Protein AF-A0A2Z6AJ77-F1 (afdb_monomer_lite)

Sequence (56 aa):
MSKVPAVTLGFWLIKILATTLGETGGDTVSMTMNLGYLVGTAIFLTVLVALVWWRA

Foldseek 3Di:
DDPDDDPDPVVVVVVVCCVVCVVVVLCCQAPVVVCHNVSSVVVVVVVVVVVVVVVD

Structure (mmCIF, N/CA/C/O backbone):
data_AF-A0A2Z6AJ77-F1
#
_entry.id   AF-A0A2Z6AJ77-F1
#
loop_
_atom_site.group_PDB
_atom_site.id
_atom_site.type_symbol
_atom_site.label_atom_id
_atom_site.label_alt_id
_atom_site.label_comp_id
_atom_site.label_asym_id
_atom_site.label_entity_id
_atom_site.label_seq_id
_atom_site.pdbx_PDB_ins_code
_atom_site.Cartn_x
_atom_site.Cartn_y
_atom_site.Cartn_z
_atom_site.occupancy
_atom_site.B_iso_or_equiv
_atom_site.auth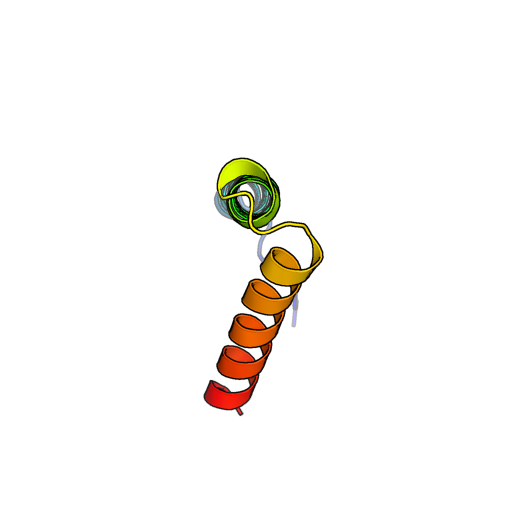_seq_id
_atom_site.auth_comp_id
_atom_site.auth_asym_id
_atom_site.auth_atom_id
_atom_site.pdbx_PDB_model_num
ATOM 1 N N . MET A 1 1 ? -27.128 -7.930 11.266 1.00 46.34 1 MET A N 1
ATOM 2 C CA . MET A 1 1 ? -25.734 -8.215 11.669 1.00 46.34 1 MET A CA 1
ATOM 3 C C . MET A 1 1 ? -24.838 -7.183 11.002 1.00 46.34 1 MET A C 1
ATOM 5 O O . MET A 1 1 ? -24.804 -7.148 9.776 1.00 46.34 1 MET A O 1
ATOM 9 N N . SER A 1 2 ? -24.221 -6.281 11.764 1.00 54.50 2 SER A N 1
ATOM 10 C CA . SER A 1 2 ? -23.446 -5.165 11.209 1.00 54.50 2 SER A CA 1
ATOM 11 C C . SER A 1 2 ? -22.267 -5.687 10.388 1.00 54.50 2 SER A C 1
ATOM 13 O O . SER A 1 2 ? -21.378 -6.341 10.916 1.00 54.50 2 SER A O 1
ATOM 15 N N . LYS A 1 3 ? -22.275 -5.404 9.082 1.00 71.19 3 LYS A N 1
ATOM 16 C CA . LYS A 1 3 ? -21.224 -5.773 8.114 1.00 71.19 3 LYS A CA 1
ATOM 17 C C . LYS A 1 3 ? -20.050 -4.785 8.119 1.00 71.19 3 LYS A C 1
ATOM 19 O O . LYS A 1 3 ? -19.221 -4.790 7.217 1.00 71.19 3 LYS A O 1
ATOM 24 N N . VAL A 1 4 ? -20.033 -3.907 9.119 1.00 72.94 4 VAL A N 1
ATOM 25 C CA . VAL A 1 4 ? -19.140 -2.759 9.229 1.00 72.94 4 VAL A CA 1
ATOM 26 C C . VAL A 1 4 ? -18.177 -3.022 10.384 1.00 72.94 4 VAL A C 1
ATOM 28 O O . VAL A 1 4 ? -18.641 -3.412 11.460 1.00 72.94 4 VAL A O 1
ATOM 31 N N . PRO A 1 5 ? -16.861 -2.829 10.190 1.00 74.50 5 PRO A N 1
ATOM 32 C CA . PRO A 1 5 ? -15.892 -2.952 11.269 1.00 74.50 5 PRO A CA 1
ATOM 33 C C . PRO A 1 5 ? -16.224 -1.990 12.413 1.00 74.50 5 PRO A C 1
ATOM 35 O O . PRO A 1 5 ? -16.699 -0.877 12.179 1.00 74.50 5 PRO A O 1
ATOM 38 N N . ALA A 1 6 ? -15.929 -2.391 13.650 1.00 84.38 6 ALA A N 1
ATOM 39 C CA . ALA A 1 6 ? -15.989 -1.476 14.783 1.00 84.38 6 ALA A CA 1
ATOM 40 C C . ALA A 1 6 ? -14.998 -0.319 14.558 1.00 84.38 6 ALA A C 1
ATOM 42 O O . ALA A 1 6 ? -13.807 -0.554 14.338 1.00 84.38 6 ALA A O 1
ATOM 43 N N . VAL A 1 7 ? -15.490 0.924 14.613 1.00 88.88 7 VAL A N 1
ATOM 44 C CA . VAL A 1 7 ? -14.711 2.154 14.379 1.00 88.88 7 VAL A CA 1
ATOM 45 C C . VAL A 1 7 ? -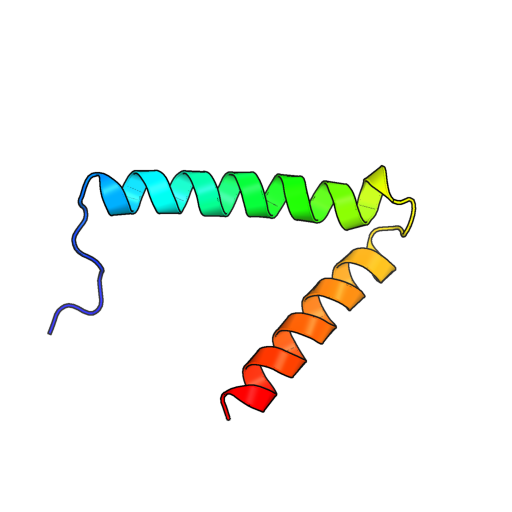13.836 2.453 15.601 1.00 88.88 7 VAL A C 1
ATOM 47 O O . VAL A 1 7 ? -14.092 3.363 16.383 1.00 88.88 7 VAL A O 1
ATOM 50 N N . THR A 1 8 ? -12.822 1.621 15.806 1.00 92.25 8 THR A N 1
ATOM 51 C CA . THR A 1 8 ? -11.835 1.752 16.883 1.00 92.25 8 THR A CA 1
ATOM 52 C C . THR A 1 8 ? -10.618 2.552 16.411 1.00 92.25 8 THR A C 1
ATOM 54 O O . THR A 1 8 ? -10.467 2.846 15.224 1.00 92.25 8 THR A O 1
ATOM 57 N N . LEU A 1 9 ? -9.699 2.883 17.321 1.00 92.12 9 LEU A N 1
ATOM 58 C CA . LEU A 1 9 ? -8.425 3.515 16.948 1.00 92.12 9 LEU A CA 1
ATO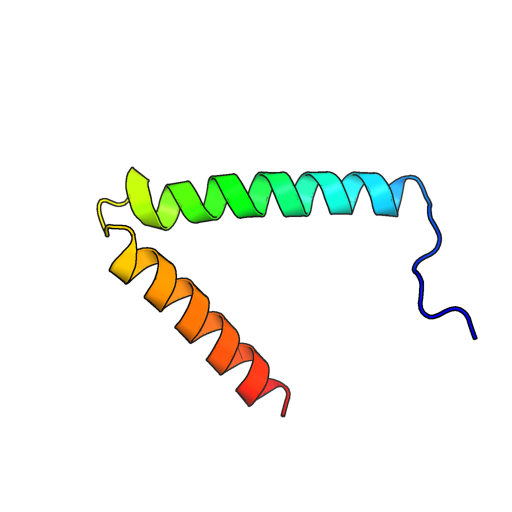M 59 C C . LEU A 1 9 ? -7.616 2.658 15.961 1.00 92.12 9 LEU A C 1
ATOM 61 O O . LEU A 1 9 ? -7.027 3.189 15.021 1.00 92.12 9 LEU A O 1
ATOM 65 N N . GLY A 1 10 ? -7.646 1.331 16.123 1.00 92.00 10 GLY A N 1
ATOM 66 C CA . GLY A 1 10 ? -6.982 0.402 15.207 1.00 92.00 10 GLY A CA 1
ATOM 67 C C . GLY A 1 10 ? -7.542 0.468 13.785 1.00 92.00 10 GLY A C 1
ATOM 68 O O . GLY A 1 10 ? -6.771 0.441 12.829 1.00 92.00 10 GLY A O 1
ATOM 69 N N . PHE A 1 11 ? -8.862 0.637 13.631 1.00 91.00 11 PHE A N 1
ATOM 70 C CA . PHE A 1 11 ? -9.490 0.829 12.320 1.00 91.00 11 PHE A CA 1
ATOM 71 C C . PHE A 1 11 ? -8.910 2.048 11.595 1.00 91.00 11 PHE A C 1
ATOM 73 O O . PHE A 1 11 ? -8.524 1.943 10.433 1.00 91.00 11 PHE A O 1
ATOM 80 N N . TRP A 1 12 ? -8.805 3.186 12.283 1.00 93.88 12 TRP A N 1
ATOM 81 C CA . TRP A 1 12 ? -8.280 4.413 11.683 1.00 93.88 12 TRP A CA 1
ATOM 82 C C . TRP A 1 12 ? -6.794 4.316 11.348 1.00 93.88 12 TRP A C 1
ATOM 84 O O . TRP A 1 12 ? -6.401 4.723 10.256 1.00 93.88 12 TRP A O 1
ATOM 94 N N . LEU A 1 13 ? -5.988 3.724 12.233 1.00 95.06 13 LEU A N 1
ATOM 95 C CA . LEU A 1 13 ? -4.560 3.530 11.989 1.00 95.06 13 LEU A CA 1
ATOM 96 C C . LEU A 1 13 ? -4.322 2.666 10.745 1.00 95.06 13 LEU A C 1
ATOM 98 O O . LEU A 1 13 ? -3.601 3.075 9.838 1.00 95.06 13 LEU A O 1
ATOM 102 N N . ILE A 1 14 ? -4.974 1.502 10.670 1.00 93.94 14 ILE A N 1
ATOM 103 C CA . ILE A 1 14 ? -4.845 0.590 9.527 1.00 93.94 14 ILE A CA 1
ATOM 104 C C . ILE A 1 14 ? -5.341 1.261 8.249 1.00 93.94 14 ILE A C 1
ATOM 106 O O . ILE A 1 14 ? -4.701 1.125 7.213 1.00 93.94 14 ILE A O 1
ATOM 110 N N . LYS A 1 15 ? -6.450 2.005 8.307 1.00 92.00 15 LYS A N 1
ATOM 111 C CA . LYS A 1 15 ? -7.007 2.694 7.139 1.00 92.00 15 LYS A CA 1
ATOM 112 C C . LYS A 1 15 ? -6.018 3.697 6.552 1.00 92.00 15 LYS A C 1
ATOM 114 O O . LYS A 1 15 ? -5.789 3.669 5.349 1.00 92.00 15 LYS A O 1
ATOM 119 N N . ILE A 1 16 ? -5.421 4.536 7.399 1.00 95.00 16 ILE A N 1
ATOM 120 C CA . ILE A 1 16 ? -4.436 5.538 6.974 1.00 95.00 16 ILE A CA 1
ATOM 121 C C . ILE A 1 16 ? -3.183 4.851 6.426 1.00 95.00 16 ILE A C 1
ATOM 123 O O . ILE A 1 16 ? -2.716 5.205 5.348 1.00 95.00 16 ILE A O 1
ATOM 127 N N . LEU A 1 17 ? -2.662 3.836 7.124 1.00 95.12 17 LEU A N 1
ATOM 128 C CA . LEU A 1 17 ? -1.496 3.083 6.657 1.00 95.12 17 LEU A CA 1
ATOM 129 C C . LEU A 1 17 ? -1.764 2.406 5.312 1.00 95.12 17 LEU A C 1
ATOM 131 O O . LEU A 1 17 ? -0.928 2.491 4.421 1.00 95.12 17 LEU A O 1
ATOM 135 N N . ALA A 1 18 ? -2.930 1.784 5.140 1.00 94.19 18 ALA A N 1
ATOM 136 C CA . ALA A 1 18 ? -3.307 1.115 3.902 1.00 94.19 18 ALA A CA 1
ATOM 137 C C . ALA A 1 18 ? -3.413 2.095 2.725 1.00 94.19 18 ALA A C 1
ATOM 139 O O . ALA A 1 18 ? -2.950 1.770 1.636 1.00 94.19 18 ALA A O 1
ATOM 140 N N . THR A 1 19 ? -3.967 3.297 2.930 1.00 93.81 19 THR A N 1
ATOM 141 C CA . THR A 1 19 ? -4.046 4.310 1.865 1.00 93.81 19 THR A CA 1
ATOM 142 C C . THR A 1 19 ? -2.684 4.916 1.550 1.00 93.81 19 THR A C 1
ATOM 144 O O . THR A 1 19 ? -2.319 5.007 0.385 1.00 93.81 19 THR A O 1
ATOM 147 N N . THR A 1 20 ? -1.889 5.271 2.563 1.00 94.38 20 THR A N 1
ATOM 148 C CA . THR A 1 20 ? -0.565 5.872 2.341 1.00 94.38 20 THR A CA 1
ATOM 149 C C . THR A 1 20 ? 0.398 4.878 1.695 1.00 94.38 20 THR A C 1
ATOM 151 O O . THR A 1 20 ? 1.111 5.232 0.756 1.00 94.38 20 THR A O 1
ATOM 154 N N . LEU A 1 21 ? 0.406 3.628 2.172 1.00 93.69 21 LEU A N 1
ATOM 155 C CA . LEU A 1 21 ? 1.219 2.554 1.603 1.00 93.69 21 LEU A CA 1
ATOM 156 C C . LEU A 1 21 ? 0.755 2.196 0.188 1.00 93.69 21 LEU A C 1
ATOM 158 O O . LEU A 1 21 ? 1.596 1.924 -0.661 1.00 93.69 21 LEU A O 1
ATOM 162 N N . GLY A 1 22 ? -0.557 2.199 -0.063 1.00 91.75 22 GLY A N 1
ATOM 163 C CA . GLY A 1 22 ? -1.133 1.903 -1.373 1.00 91.75 22 GLY A CA 1
ATOM 164 C C . GLY A 1 22 ? -0.690 2.900 -2.442 1.00 91.75 22 GLY A C 1
ATOM 165 O O . GLY A 1 22 ? -0.117 2.486 -3.447 1.00 91.75 22 GLY A O 1
ATOM 166 N N . GLU A 1 23 ? -0.879 4.197 -2.190 1.00 91.00 23 GLU A N 1
ATOM 167 C CA . GLU A 1 23 ? -0.495 5.257 -3.134 1.00 91.00 23 GLU A CA 1
ATOM 168 C C . GLU A 1 23 ? 1.030 5.287 -3.330 1.00 91.00 23 GLU A C 1
ATOM 170 O O . GLU A 1 23 ? 1.527 5.116 -4.441 1.00 91.00 23 GLU A O 1
ATOM 175 N N . THR A 1 24 ? 1.796 5.360 -2.233 1.00 92.12 24 THR A N 1
ATOM 176 C CA . THR A 1 24 ? 3.270 5.445 -2.299 1.00 92.12 24 THR A CA 1
ATOM 177 C C . THR A 1 24 ? 3.894 4.183 -2.903 1.00 92.12 24 THR A C 1
ATOM 179 O O . THR A 1 24 ? 4.859 4.254 -3.667 1.00 92.12 24 THR A O 1
ATOM 182 N N . GLY A 1 25 ? 3.365 3.005 -2.566 1.00 87.75 25 GLY A N 1
ATOM 183 C CA . GLY A 1 25 ? 3.828 1.731 -3.110 1.00 87.75 25 GLY A CA 1
ATOM 184 C C . GLY A 1 25 ? 3.514 1.596 -4.600 1.00 87.75 25 GLY A C 1
ATOM 185 O O . GLY A 1 25 ? 4.374 1.162 -5.368 1.00 87.75 25 GLY A O 1
ATOM 186 N N . GLY A 1 26 ? 2.320 2.024 -5.020 1.00 87.00 26 GLY A N 1
ATOM 187 C CA . GLY A 1 26 ? 1.922 2.077 -6.426 1.00 87.00 26 GLY A CA 1
ATOM 188 C C . GLY A 1 26 ? 2.804 3.011 -7.257 1.00 87.00 26 GLY A C 1
ATOM 189 O O . GLY A 1 26 ? 3.282 2.617 -8.329 1.00 87.00 26 GLY A O 1
ATOM 190 N N . ASP A 1 27 ? 3.091 4.203 -6.730 1.00 8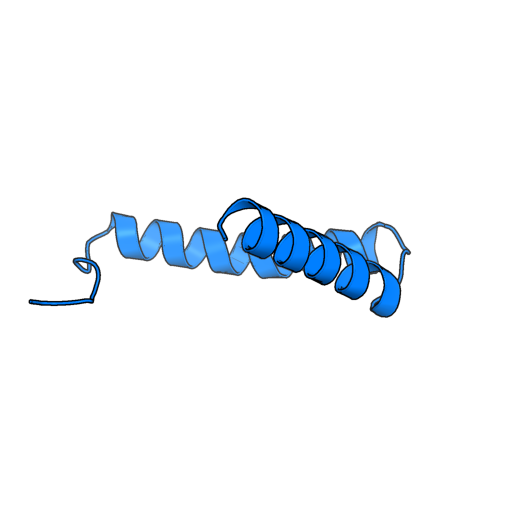7.88 27 ASP A N 1
ATOM 191 C CA . ASP A 1 27 ? 3.982 5.186 -7.354 1.00 87.88 27 ASP A CA 1
ATOM 192 C C . ASP A 1 27 ? 5.430 4.690 -7.419 1.00 87.88 27 ASP A C 1
ATOM 194 O O . ASP A 1 27 ? 6.111 4.882 -8.427 1.00 87.88 27 ASP A O 1
ATOM 198 N N . THR A 1 28 ? 5.898 3.971 -6.398 1.00 87.06 28 THR A N 1
ATOM 199 C CA . THR A 1 28 ? 7.251 3.393 -6.402 1.00 87.06 28 THR A CA 1
ATOM 200 C C . THR A 1 28 ? 7.409 2.372 -7.532 1.00 87.06 28 THR A C 1
ATOM 202 O O . THR A 1 28 ? 8.372 2.428 -8.300 1.00 87.06 28 THR A O 1
ATOM 205 N N . VAL A 1 29 ? 6.446 1.460 -7.687 1.00 85.31 29 VAL A N 1
ATOM 206 C CA . VAL A 1 29 ? 6.489 0.439 -8.746 1.00 85.31 29 VAL A CA 1
ATOM 207 C C . VAL A 1 29 ? 6.327 1.072 -10.132 1.00 85.31 29 VAL A C 1
ATOM 209 O O . VAL A 1 29 ? 7.032 0.700 -11.067 1.00 85.31 29 VAL A O 1
ATOM 212 N N . SER A 1 30 ? 5.437 2.052 -10.282 1.00 84.00 30 SER A N 1
ATOM 213 C CA . SER A 1 30 ? 5.113 2.618 -11.600 1.00 84.00 30 SER A CA 1
ATOM 214 C C . SER A 1 30 ? 6.104 3.690 -12.061 1.00 84.00 30 SER A C 1
ATOM 216 O O . SER A 1 30 ? 6.431 3.759 -13.248 1.00 84.00 30 SER A O 1
ATOM 218 N N . MET A 1 31 ? 6.589 4.528 -11.140 1.00 80.25 31 MET A N 1
ATOM 219 C CA . MET A 1 31 ? 7.418 5.699 -11.442 1.00 80.25 31 MET A CA 1
ATOM 220 C C . MET A 1 31 ? 8.880 5.506 -11.023 1.00 80.25 31 MET A C 1
ATOM 222 O O . MET A 1 31 ? 9.774 5.728 -11.840 1.00 80.25 31 MET A O 1
ATOM 226 N N . THR A 1 32 ? 9.153 5.055 -9.793 1.00 79.62 32 THR A N 1
ATOM 227 C CA . THR A 1 32 ? 10.536 4.938 -9.278 1.00 79.62 32 THR A CA 1
ATOM 228 C C . THR A 1 32 ? 11.322 3.814 -9.947 1.00 79.62 32 THR A C 1
ATOM 230 O O . THR A 1 32 ? 12.511 3.974 -10.211 1.00 79.62 32 THR A O 1
ATOM 233 N N . MET A 1 33 ? 10.672 2.701 -10.291 1.00 83.62 33 MET A N 1
ATOM 234 C CA . MET A 1 33 ? 11.316 1.599 -11.021 1.00 83.62 33 MET A CA 1
ATOM 235 C C . MET A 1 33 ? 11.403 1.839 -12.543 1.00 83.62 33 MET A C 1
ATOM 237 O O . MET A 1 33 ? 11.848 0.956 -13.268 1.00 83.62 33 MET A O 1
ATOM 241 N N . ASN A 1 34 ? 10.975 3.012 -13.039 1.00 79.00 34 ASN A N 1
ATOM 242 C CA . ASN A 1 34 ? 10.919 3.376 -14.467 1.00 79.00 34 ASN A CA 1
ATOM 243 C C . ASN A 1 34 ? 10.151 2.372 -15.355 1.00 79.00 34 ASN A C 1
ATOM 245 O O . ASN A 1 34 ? 10.321 2.338 -16.568 1.00 79.00 34 ASN A O 1
ATOM 249 N N . LEU A 1 35 ? 9.281 1.554 -14.757 1.00 80.12 35 LEU A N 1
ATOM 250 C CA . LEU A 1 35 ? 8.488 0.547 -15.465 1.00 80.12 35 LEU A CA 1
ATOM 251 C C . LEU A 1 35 ? 7.363 1.189 -16.293 1.00 80.12 35 LEU A C 1
ATOM 253 O O . LEU A 1 35 ? 6.881 0.607 -17.264 1.00 80.12 35 LEU A O 1
ATOM 257 N N . GLY A 1 36 ? 6.958 2.407 -15.928 1.00 81.81 36 GLY A N 1
ATOM 258 C CA . GLY A 1 36 ? 5.845 3.112 -16.542 1.00 81.81 36 GLY A CA 1
ATOM 259 C C . GLY A 1 36 ? 4.494 2.640 -16.004 1.00 81.81 36 GLY A C 1
ATOM 260 O O . GLY A 1 36 ? 4.346 1.554 -15.440 1.00 81.81 36 GLY A O 1
ATOM 261 N N . TYR A 1 37 ? 3.473 3.476 -16.200 1.00 85.69 37 TYR A N 1
ATOM 262 C CA . TYR A 1 37 ? 2.143 3.273 -15.614 1.00 85.69 37 TYR A CA 1
ATOM 263 C C . TYR A 1 37 ? 1.455 1.991 -16.104 1.00 85.69 37 TYR A C 1
ATOM 265 O O . TYR A 1 37 ? 0.760 1.320 -15.342 1.00 85.69 37 TYR A O 1
ATOM 273 N N . LEU A 1 38 ? 1.680 1.623 -17.371 1.00 86.38 38 LEU A N 1
ATOM 274 C CA . LEU A 1 38 ? 1.087 0.432 -17.979 1.00 86.38 38 LEU A CA 1
ATOM 275 C C . LEU A 1 38 ? 1.618 -0.854 -17.335 1.00 86.38 38 LEU A C 1
ATOM 277 O O . LEU A 1 38 ? 0.835 -1.728 -16.973 1.00 86.38 38 LEU A O 1
ATOM 281 N N . VAL A 1 39 ? 2.939 -0.953 -17.159 1.00 87.19 39 VAL A N 1
ATOM 282 C CA . VAL A 1 39 ? 3.581 -2.127 -16.552 1.00 87.19 39 VAL A CA 1
ATOM 283 C C . VAL A 1 39 ? 3.276 -2.185 -15.057 1.00 87.19 39 VAL A C 1
ATOM 285 O O . VAL A 1 39 ? 2.909 -3.248 -14.565 1.00 87.19 39 VAL A O 1
ATOM 288 N N . GLY A 1 40 ? 3.334 -1.050 -14.349 1.00 88.19 40 GLY A N 1
ATOM 289 C CA . GLY A 1 40 ? 2.953 -0.978 -12.936 1.00 88.19 40 GLY A CA 1
ATOM 290 C C . GLY A 1 40 ? 1.517 -1.458 -12.699 1.00 88.19 40 GLY A C 1
ATOM 291 O O . GLY A 1 40 ? 1.285 -2.360 -11.894 1.00 88.19 40 GLY A O 1
ATOM 292 N N . THR A 1 41 ? 0.561 -0.950 -13.481 1.00 88.38 41 THR A N 1
ATOM 293 C CA . THR A 1 41 ? -0.848 -1.376 -13.406 1.00 88.38 41 THR A CA 1
ATOM 294 C C . THR A 1 41 ? -1.020 -2.859 -13.745 1.00 88.38 41 THR A C 1
ATOM 296 O O . THR A 1 41 ? -1.755 -3.566 -13.053 1.00 88.38 41 THR A O 1
ATOM 299 N N . ALA A 1 42 ? -0.322 -3.361 -14.769 1.00 92.19 42 ALA A N 1
ATOM 300 C CA . ALA A 1 42 ? -0.373 -4.772 -15.146 1.00 92.19 42 ALA A CA 1
ATOM 301 C C . ALA A 1 42 ? 0.143 -5.698 -14.030 1.00 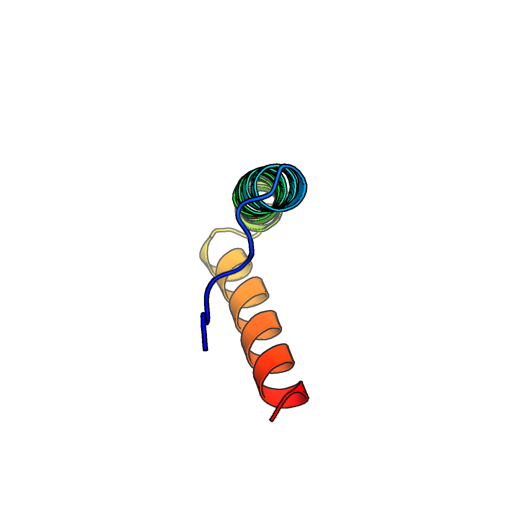92.19 42 ALA A C 1
ATOM 303 O O . ALA A 1 42 ? -0.445 -6.757 -13.803 1.00 92.19 42 ALA A O 1
ATOM 304 N N . ILE A 1 43 ? 1.188 -5.297 -13.296 1.00 90.50 43 ILE A N 1
ATOM 305 C CA . ILE A 1 43 ? 1.706 -6.050 -12.143 1.00 90.50 43 ILE A CA 1
ATOM 306 C C . ILE A 1 43 ? 0.628 -6.164 -11.059 1.00 90.50 43 ILE A C 1
ATOM 308 O O . ILE A 1 43 ? 0.292 -7.277 -10.649 1.00 90.50 43 ILE A O 1
ATOM 312 N N . PHE A 1 44 ? 0.033 -5.044 -10.635 1.00 92.19 44 PHE A N 1
ATOM 313 C CA . PHE A 1 44 ? -1.012 -5.060 -9.605 1.00 92.19 44 PHE A CA 1
ATOM 314 C C . PHE A 1 44 ? -2.258 -5.841 -10.042 1.00 92.19 44 PHE A C 1
ATOM 316 O O . PHE A 1 44 ? -2.798 -6.615 -9.250 1.00 92.19 44 PHE A O 1
ATOM 323 N N . LEU A 1 45 ? -2.686 -5.705 -11.302 1.00 93.12 45 LEU A N 1
ATOM 324 C CA . LEU A 1 45 ? -3.799 -6.482 -11.856 1.00 93.12 45 LEU A CA 1
ATOM 325 C C . LEU A 1 45 ? -3.507 -7.982 -11.866 1.00 93.12 45 LEU A C 1
ATOM 327 O O . LEU A 1 45 ? -4.364 -8.770 -11.472 1.00 93.12 45 LEU A O 1
ATOM 331 N N . THR A 1 46 ? -2.304 -8.384 -12.278 1.00 94.12 46 THR A N 1
ATOM 332 C CA . THR A 1 46 ? -1.915 -9.801 -12.321 1.00 94.12 46 THR A CA 1
ATOM 333 C C . THR A 1 46 ? -1.909 -10.404 -10.919 1.00 94.12 46 THR A C 1
ATOM 335 O O . THR A 1 46 ? -2.450 -11.490 -10.715 1.00 94.12 46 THR A O 1
ATOM 338 N N . VAL A 1 47 ? -1.372 -9.679 -9.932 1.00 93.88 47 VAL A N 1
ATOM 339 C CA . VAL A 1 47 ? -1.400 -10.100 -8.522 1.00 93.88 47 VAL A CA 1
ATOM 340 C C . VAL A 1 47 ? -2.837 -10.209 -8.011 1.00 93.88 47 VAL A C 1
ATOM 342 O O . VAL A 1 47 ? -3.179 -11.199 -7.367 1.00 93.88 47 VAL A O 1
ATOM 345 N N . LEU A 1 48 ? -3.702 -9.240 -8.324 1.00 94.19 48 LEU A N 1
ATOM 346 C CA . LEU A 1 48 ? -5.106 -9.264 -7.912 1.00 94.19 48 LEU A CA 1
ATOM 347 C C . LEU A 1 48 ? -5.847 -10.466 -8.502 1.00 94.19 48 LEU A C 1
ATOM 349 O O . LEU A 1 48 ? -6.522 -11.183 -7.765 1.00 94.19 48 LEU A O 1
ATOM 353 N N . VAL A 1 49 ? -5.696 -10.721 -9.802 1.00 96.19 49 VAL A N 1
ATOM 354 C CA . VAL A 1 49 ? -6.311 -11.878 -10.469 1.00 96.19 49 VAL A CA 1
ATOM 355 C C . VAL A 1 49 ? -5.801 -13.182 -9.863 1.00 96.19 49 VAL A C 1
ATOM 357 O O . VAL A 1 49 ? -6.611 -14.049 -9.548 1.00 96.19 49 VAL A O 1
ATOM 360 N N . ALA A 1 50 ? -4.493 -13.308 -9.632 1.00 95.50 50 ALA A N 1
ATOM 361 C CA . ALA A 1 50 ? -3.916 -14.491 -9.000 1.00 95.50 50 ALA A CA 1
ATOM 362 C C . ALA A 1 50 ? -4.470 -14.719 -7.584 1.00 95.50 50 ALA A C 1
ATOM 364 O O . ALA A 1 50 ? -4.801 -15.848 -7.232 1.00 95.50 50 ALA A O 1
ATOM 365 N N . LEU A 1 51 ? -4.629 -13.658 -6.787 1.00 94.25 51 LEU A N 1
ATOM 366 C CA . LEU A 1 51 ? -5.210 -13.744 -5.445 1.00 94.25 51 LEU A CA 1
ATOM 367 C C . LEU A 1 51 ? -6.694 -14.118 -5.470 1.00 94.25 51 LEU A C 1
ATOM 369 O O . LEU A 1 51 ? -7.127 -14.913 -4.638 1.00 94.25 51 LEU A O 1
ATOM 373 N N . VAL A 1 52 ? -7.470 -13.562 -6.403 1.00 95.44 52 VAL A N 1
ATOM 374 C CA . VAL A 1 52 ? -8.881 -13.933 -6.591 1.00 95.44 52 VAL A CA 1
ATOM 375 C C . VAL A 1 52 ? -8.986 -15.396 -6.998 1.00 95.44 52 VAL A C 1
ATOM 377 O O . VAL A 1 52 ? -9.788 -16.123 -6.426 1.00 95.44 52 VAL A O 1
ATOM 380 N N . TRP A 1 53 ? -8.147 -15.836 -7.934 1.00 93.94 53 TRP A N 1
ATOM 381 C CA . TRP A 1 53 ? -8.148 -17.208 -8.428 1.00 93.94 53 TRP A CA 1
ATOM 382 C C . TRP A 1 53 ? -7.679 -18.212 -7.370 1.00 93.94 53 TRP A C 1
ATOM 384 O O . TRP A 1 53 ? -8.259 -19.277 -7.249 1.00 93.94 53 TRP A O 1
ATOM 394 N N . TRP A 1 54 ? -6.694 -17.852 -6.541 1.00 92.62 54 TRP A N 1
ATOM 395 C CA . TRP A 1 54 ? -6.256 -18.659 -5.393 1.00 92.62 54 TRP A CA 1
ATOM 396 C C . TRP A 1 54 ? -7.335 -18.797 -4.307 1.00 92.62 54 TRP A C 1
ATOM 398 O O . TRP A 1 54 ? -7.343 -19.759 -3.541 1.00 92.62 54 TRP A O 1
ATOM 408 N N . ARG A 1 55 ? -8.207 -17.792 -4.176 1.00 78.25 55 ARG A N 1
ATOM 409 C CA . ARG A 1 55 ? -9.298 -17.760 -3.191 1.00 78.25 55 ARG A CA 1
ATOM 410 C C . ARG A 1 55 ? -10.600 -18.397 -3.692 1.00 78.25 55 ARG A C 1
ATOM 412 O O . ARG A 1 55 ? -11.475 -18.608 -2.852 1.00 78.25 55 ARG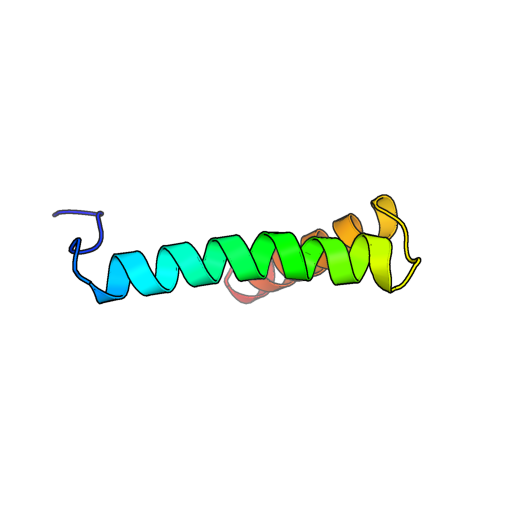 A O 1
ATOM 419 N N . ALA A 1 56 ? -10.737 -18.614 -4.999 1.00 64.31 56 ALA A N 1
ATOM 420 C CA . ALA A 1 56 ? -11.893 -19.230 -5.650 1.00 64.31 56 ALA A CA 1
ATOM 421 C C . ALA A 1 56 ? -11.789 -20.760 -5.625 1.00 64.31 56 ALA A C 1
ATOM 423 O O . ALA A 1 56 ? -12.855 -21.394 -5.469 1.00 64.31 56 ALA A O 1
#

Secondary structure (DSSP, 8-state):
---S----HHHHHHHHHHHHHHHHHHHIIIIITS-HHHHHHHHHHHHHHHHHHHH-

pLDDT: mean 87.07, std 9.88, range [46.34, 96.19]

Radius of gyration: 15.11 Å; chains: 1; bounding box: 37×25×35 Å